Protein AF-A0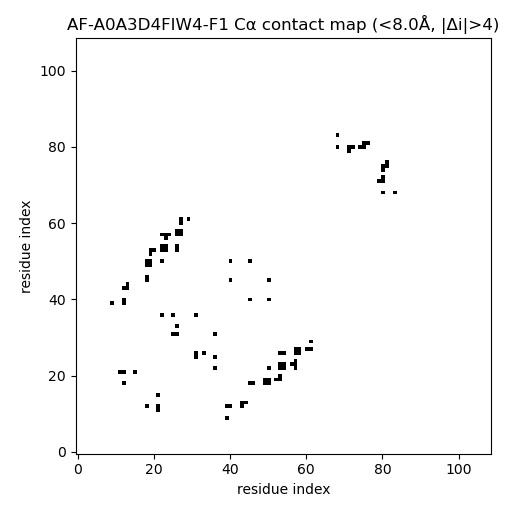A3D4FIW4-F1 (afdb_monomer)

Mean predicted aligned error: 13.71 Å

Sequence (109 aa):
EKFMKEKFNFNFLKENRNEFLTILILRLIPLIPFDVISYGAGFSKIKYKNFISATILGIIPGVVVFTNLGDKSLNFKSIEFLCAIGLLIALLLISLLLKKKTKYLIESD

Structure (mmCIF, N/CA/C/O backbone):
data_AF-A0A3D4FIW4-F1
#
_entry.id   AF-A0A3D4FIW4-F1
#
loop_
_atom_site.group_PDB
_atom_site.id
_atom_site.type_symbol
_atom_site.label_atom_id
_atom_site.label_alt_id
_atom_site.label_comp_id
_atom_site.label_asym_id
_atom_site.label_entity_id
_atom_site.label_seq_id
_atom_site.pdbx_PDB_ins_code
_atom_site.Cartn_x
_atom_site.Cartn_y
_atom_site.Cartn_z
_atom_site.occupancy
_atom_site.B_iso_or_equiv
_atom_site.auth_seq_id
_atom_site.auth_comp_id
_atom_site.auth_asym_id
_atom_site.auth_atom_id
_atom_site.pdbx_PDB_model_num
ATOM 1 N N . GLU A 1 1 ? -17.571 -11.025 -9.056 1.00 41.00 1 GLU A N 1
ATOM 2 C CA . GLU A 1 1 ? -17.793 -11.041 -7.587 1.00 41.00 1 GLU A CA 1
ATOM 3 C C . GLU A 1 1 ? -17.333 -12.314 -6.863 1.00 41.00 1 GLU A C 1
ATOM 5 O O . GLU A 1 1 ? -16.703 -12.191 -5.820 1.00 41.00 1 GLU A O 1
ATOM 10 N N . LYS A 1 2 ? -17.568 -13.530 -7.385 1.00 34.09 2 LYS A N 1
ATOM 11 C CA . LYS A 1 2 ? -17.216 -14.795 -6.693 1.00 34.09 2 LYS A CA 1
ATOM 12 C C . LYS A 1 2 ? -15.706 -14.985 -6.424 1.00 34.09 2 LYS A C 1
ATOM 14 O O . LYS A 1 2 ? -15.329 -15.396 -5.335 1.00 34.09 2 LYS A O 1
ATOM 19 N N . PHE A 1 3 ? -14.850 -14.551 -7.354 1.00 38.47 3 PHE A N 1
ATOM 20 C CA . PHE A 1 3 ? -13.380 -14.620 -7.237 1.00 38.47 3 PHE A CA 1
ATOM 21 C C . PHE A 1 3 ? -12.795 -13.721 -6.125 1.00 38.47 3 PHE A C 1
ATOM 23 O O . PHE A 1 3 ? -11.703 -13.970 -5.621 1.00 38.47 3 PHE A O 1
ATOM 30 N N . MET A 1 4 ? -13.532 -12.674 -5.728 1.00 41.47 4 MET A N 1
ATOM 31 C CA . MET A 1 4 ? -13.106 -11.698 -4.716 1.00 41.47 4 MET A CA 1
ATOM 32 C C . MET A 1 4 ? -13.330 -12.218 -3.291 1.00 41.47 4 MET A C 1
ATOM 34 O O . MET A 1 4 ? -12.509 -11.967 -2.419 1.00 41.47 4 MET A O 1
ATOM 38 N N . LYS A 1 5 ? -14.409 -12.978 -3.051 1.00 40.53 5 LYS A N 1
ATOM 39 C CA . LYS A 1 5 ? -14.722 -13.548 -1.727 1.00 40.53 5 LYS A CA 1
ATOM 40 C C . LYS A 1 5 ? -13.826 -14.731 -1.352 1.00 40.53 5 LYS A C 1
ATOM 42 O O . LYS A 1 5 ? -13.530 -14.916 -0.181 1.00 40.53 5 LYS A O 1
ATOM 47 N N . GLU A 1 6 ? -13.377 -15.511 -2.332 1.00 43.16 6 GLU A N 1
ATOM 48 C CA . GLU A 1 6 ? -12.641 -16.760 -2.087 1.00 43.16 6 GLU A CA 1
ATOM 49 C C . GLU A 1 6 ? -11.164 -16.534 -1.720 1.00 43.16 6 GLU A C 1
ATOM 51 O O . GLU A 1 6 ? -10.554 -17.326 -1.004 1.00 43.16 6 GLU A O 1
ATOM 56 N N . LYS A 1 7 ? -10.575 -15.417 -2.171 1.00 50.72 7 LYS A N 1
ATOM 57 C CA . LYS A 1 7 ? -9.164 -15.090 -1.909 1.00 50.72 7 LYS A CA 1
ATOM 58 C C . LYS A 1 7 ? -8.966 -14.203 -0.676 1.00 50.72 7 LYS A C 1
ATOM 60 O O . LYS A 1 7 ? -7.841 -14.109 -0.185 1.00 50.72 7 LYS A O 1
ATOM 65 N N . PHE A 1 8 ? -10.035 -13.570 -0.189 1.00 56.53 8 PHE A N 1
ATOM 66 C CA . PHE A 1 8 ? -9.990 -12.517 0.820 1.00 56.53 8 PHE A CA 1
ATOM 67 C C . PHE A 1 8 ? -10.774 -12.897 2.073 1.00 56.53 8 PHE A C 1
ATOM 69 O O . PHE A 1 8 ? -11.980 -12.681 2.180 1.00 56.53 8 PHE A O 1
ATOM 76 N N . ASN A 1 9 ? -10.071 -13.465 3.048 1.00 55.06 9 ASN A N 1
ATOM 77 C CA . ASN A 1 9 ? -10.659 -13.822 4.331 1.00 55.06 9 ASN A CA 1
ATOM 78 C C . ASN A 1 9 ? -10.724 -12.564 5.221 1.00 55.06 9 ASN A C 1
ATOM 80 O O . ASN A 1 9 ? -9.833 -12.314 6.029 1.00 55.06 9 ASN A O 1
ATOM 84 N N . PHE A 1 10 ? -11.758 -11.732 5.036 1.00 59.94 10 PHE A N 1
ATOM 85 C CA . PHE A 1 10 ? -11.969 -10.485 5.797 1.00 59.94 10 PHE A CA 1
ATOM 86 C C . PHE A 1 10 ? -12.051 -10.690 7.313 1.00 59.94 10 PHE A C 1
ATOM 88 O O . PHE A 1 10 ? -11.850 -9.739 8.065 1.00 59.94 10 PHE A O 1
ATOM 95 N N . ASN A 1 11 ? -12.273 -11.926 7.764 1.00 56.72 11 ASN A N 1
ATOM 96 C CA . ASN A 1 11 ? -12.171 -12.305 9.171 1.00 56.72 11 ASN A CA 1
ATOM 97 C C . ASN A 1 11 ? -10.804 -11.920 9.776 1.00 56.72 11 ASN A C 1
ATOM 99 O O . ASN A 1 11 ? -10.746 -11.505 10.930 1.00 56.72 11 ASN A O 1
ATOM 103 N N . PHE A 1 12 ? -9.732 -11.887 8.972 1.00 57.81 12 PHE A N 1
ATOM 104 C CA . PHE A 1 12 ? -8.410 -11.417 9.400 1.00 57.81 12 PHE A CA 1
ATOM 105 C C . PHE A 1 12 ? -8.403 -9.944 9.858 1.00 57.81 12 PHE A C 1
ATOM 107 O O . PHE A 1 12 ? -7.663 -9.592 10.772 1.00 57.81 12 PHE A O 1
ATOM 114 N N . LEU A 1 13 ? -9.244 -9.068 9.289 1.00 64.12 13 LEU A N 1
ATOM 115 C CA . LEU A 1 13 ? -9.347 -7.666 9.736 1.00 64.12 13 LEU A CA 1
ATOM 116 C C . LEU A 1 13 ? -9.985 -7.535 11.126 1.00 64.12 13 LEU A C 1
ATOM 118 O O . LEU A 1 13 ? -9.781 -6.531 11.806 1.00 64.12 13 LEU A O 1
ATOM 122 N N . LYS A 1 14 ? -10.771 -8.536 11.534 1.00 60.34 14 LYS A N 1
ATOM 123 C CA . LYS A 1 14 ? -11.531 -8.546 12.787 1.00 60.34 14 LYS A CA 1
ATOM 124 C C . LYS A 1 14 ? -10.752 -9.170 13.948 1.00 60.34 14 LYS A C 1
ATOM 126 O O . LYS A 1 14 ? -11.021 -8.836 15.097 1.00 60.34 14 LYS A O 1
ATOM 131 N N . GLU A 1 15 ? -9.811 -10.061 13.648 1.00 61.34 15 GLU A N 1
ATOM 132 C CA . GLU A 1 15 ? -9.192 -10.966 14.626 1.00 61.34 15 GLU A CA 1
ATOM 133 C C . GLU A 1 15 ? -7.780 -10.540 15.070 1.00 61.34 15 GLU A C 1
ATOM 135 O O . GLU A 1 15 ? -7.291 -10.960 16.118 1.00 61.34 15 GLU A O 1
ATOM 140 N N . ASN A 1 16 ? -7.123 -9.643 14.328 1.00 58.44 16 ASN A N 1
ATOM 141 C CA . ASN A 1 16 ? -5.763 -9.215 14.650 1.00 58.44 16 ASN A CA 1
ATOM 142 C C . ASN A 1 16 ? -5.705 -8.143 15.742 1.00 58.44 16 ASN A C 1
ATOM 144 O O . ASN A 1 16 ? -6.270 -7.059 15.616 1.00 58.44 16 ASN A O 1
ATOM 148 N N . ARG A 1 17 ? -4.886 -8.402 16.769 1.00 63.81 17 ARG A N 1
ATOM 149 C CA . ARG A 1 17 ? -4.607 -7.449 17.858 1.00 63.81 17 ARG A CA 1
ATOM 150 C C . ARG A 1 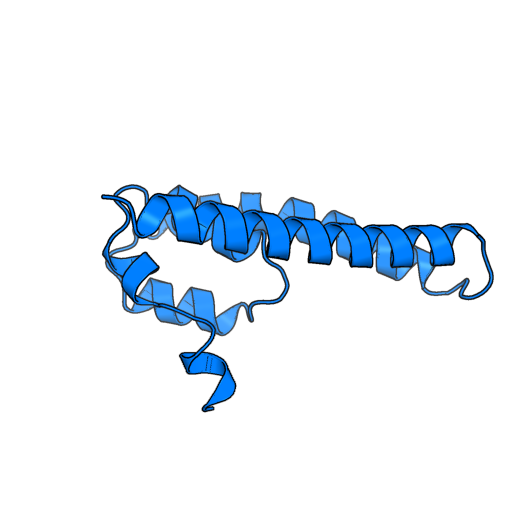17 ? -3.844 -6.197 17.400 1.00 63.81 17 ARG A C 1
ATOM 152 O O . ARG A 1 17 ? -3.891 -5.181 18.083 1.00 63.81 17 ARG A O 1
ATOM 159 N N . ASN A 1 18 ? -3.169 -6.259 16.246 1.00 78.62 18 ASN A N 1
ATOM 160 C CA . ASN A 1 18 ? -2.375 -5.165 15.684 1.00 78.62 18 ASN A CA 1
ATOM 161 C C . ASN A 1 18 ? -2.969 -4.665 14.358 1.00 78.62 18 ASN A C 1
ATOM 163 O O . ASN A 1 18 ? -2.587 -5.092 13.263 1.00 78.62 18 ASN A O 1
ATOM 167 N N . GLU A 1 19 ? -3.885 -3.707 14.474 1.00 82.56 19 GLU A N 1
ATOM 168 C CA . GLU A 1 19 ? -4.563 -3.030 13.361 1.00 82.56 19 GLU A CA 1
ATOM 169 C C . GLU A 1 19 ? -3.573 -2.434 12.340 1.00 82.56 19 GLU A C 1
ATOM 171 O O . GLU A 1 19 ? -3.773 -2.535 11.131 1.00 82.56 19 GLU A O 1
ATOM 176 N N . PHE A 1 20 ? -2.471 -1.850 12.828 1.00 85.44 20 PHE A N 1
ATOM 177 C CA . PHE A 1 20 ? -1.420 -1.252 12.001 1.00 85.44 20 PHE A CA 1
ATOM 178 C C . PHE A 1 20 ? -0.737 -2.287 11.094 1.00 85.44 20 PHE A C 1
ATOM 180 O O . PHE A 1 20 ? -0.689 -2.110 9.879 1.00 85.44 20 PHE A O 1
ATOM 187 N N . LEU A 1 21 ? -0.254 -3.394 11.670 1.00 82.38 21 LEU A N 1
ATOM 188 C CA . LEU A 1 21 ? 0.430 -4.453 10.916 1.00 82.38 21 LEU A CA 1
ATOM 189 C C . LEU A 1 21 ? -0.495 -5.097 9.883 1.00 82.38 21 LEU A C 1
ATOM 191 O O . LEU A 1 21 ? -0.067 -5.403 8.774 1.00 82.38 21 LEU A O 1
ATOM 195 N N . THR A 1 22 ? -1.771 -5.246 10.230 1.00 83.38 22 THR A N 1
ATOM 196 C CA . THR A 1 22 ? -2.789 -5.810 9.340 1.00 83.38 22 THR A CA 1
ATOM 197 C C . THR A 1 22 ? -2.923 -4.992 8.054 1.00 83.38 22 THR A C 1
ATOM 199 O O . THR A 1 22 ? -2.831 -5.540 6.955 1.00 83.38 22 THR A O 1
ATOM 202 N N . ILE A 1 23 ? -3.081 -3.670 8.177 1.00 85.56 23 ILE A N 1
ATOM 203 C CA . ILE A 1 23 ? -3.181 -2.773 7.019 1.00 85.56 23 ILE A CA 1
ATOM 204 C C . ILE A 1 23 ? -1.853 -2.694 6.263 1.00 85.56 23 ILE A C 1
ATOM 206 O O . ILE A 1 23 ? -1.859 -2.699 5.034 1.00 85.56 23 ILE A O 1
ATOM 210 N N . LEU A 1 24 ? -0.721 -2.679 6.971 1.00 84.38 24 LEU A N 1
ATOM 211 C CA . LEU A 1 24 ? 0.604 -2.625 6.355 1.00 84.38 24 LEU A CA 1
ATOM 212 C C . LEU A 1 24 ? 0.842 -3.835 5.436 1.00 84.38 24 LEU A C 1
ATOM 214 O O . LEU A 1 24 ? 1.217 -3.662 4.279 1.00 84.38 24 LEU A O 1
ATOM 218 N N . ILE A 1 25 ? 0.556 -5.051 5.915 1.00 80.50 25 ILE A N 1
ATOM 219 C CA . ILE A 1 25 ? 0.710 -6.288 5.132 1.00 80.50 25 ILE A CA 1
ATOM 220 C C . ILE A 1 25 ? -0.228 -6.286 3.920 1.00 80.50 25 ILE A C 1
ATOM 222 O O . ILE A 1 25 ? 0.192 -6.634 2.818 1.00 80.50 25 ILE A O 1
ATOM 226 N N . LEU A 1 26 ? -1.481 -5.857 4.100 1.00 79.81 26 LEU A N 1
ATOM 227 C CA . LEU A 1 26 ? -2.445 -5.753 3.001 1.00 79.81 26 LEU A CA 1
ATOM 228 C C . LEU A 1 26 ? -1.995 -4.768 1.917 1.00 79.81 26 LEU A C 1
ATOM 230 O O . LEU A 1 26 ? -2.222 -5.027 0.740 1.00 79.81 26 LEU A O 1
ATOM 234 N N . ARG A 1 27 ? -1.343 -3.664 2.298 1.00 84.62 27 ARG A N 1
ATOM 235 C CA . ARG A 1 27 ? -0.798 -2.660 1.369 1.00 84.62 27 ARG A CA 1
ATOM 236 C C . ARG A 1 27 ? 0.497 -3.118 0.692 1.00 84.62 27 ARG A C 1
ATOM 238 O O . ARG A 1 27 ? 0.727 -2.747 -0.453 1.00 84.62 27 ARG A O 1
ATOM 245 N N . LEU A 1 28 ? 1.295 -3.958 1.356 1.00 78.31 28 LEU A N 1
ATOM 246 C CA . LEU A 1 28 ? 2.483 -4.590 0.766 1.00 78.31 28 LEU A CA 1
ATOM 247 C C . LEU A 1 28 ? 2.144 -5.601 -0.334 1.00 78.31 28 LEU A C 1
ATOM 249 O O . LEU A 1 28 ? 3.020 -5.950 -1.122 1.00 78.31 28 LEU A O 1
ATOM 253 N N . ILE A 1 29 ? 0.904 -6.093 -0.385 1.00 74.50 29 ILE A N 1
ATOM 254 C CA . ILE A 1 29 ? 0.422 -6.968 -1.452 1.00 74.50 29 ILE A CA 1
ATOM 255 C C . ILE A 1 29 ? -0.284 -6.083 -2.495 1.00 74.50 29 ILE A C 1
ATOM 257 O O . ILE A 1 29 ? -1.477 -5.804 -2.368 1.00 74.50 29 ILE A O 1
ATOM 261 N N . PRO A 1 30 ? 0.403 -5.665 -3.572 1.00 65.19 30 PRO A N 1
ATOM 262 C CA . PRO A 1 30 ? -0.140 -4.703 -4.534 1.00 65.19 30 PRO A CA 1
ATOM 263 C C . PRO A 1 30 ? -1.277 -5.259 -5.399 1.00 65.19 30 PRO A C 1
ATOM 265 O O . PRO A 1 30 ? -1.934 -4.522 -6.123 1.00 65.19 30 PRO A O 1
ATOM 268 N N . LEU A 1 31 ? -1.510 -6.572 -5.349 1.00 65.00 31 LEU A N 1
ATOM 269 C CA . LEU A 1 31 ? -2.552 -7.263 -6.114 1.00 65.00 31 LEU A CA 1
ATOM 270 C C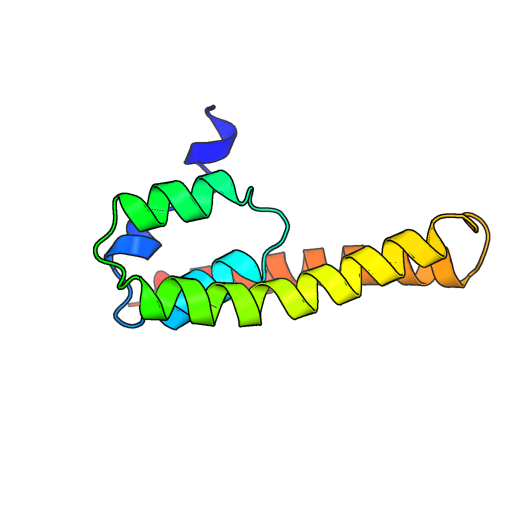 . LEU A 1 31 ? -3.968 -6.983 -5.590 1.00 65.00 31 LEU A C 1
ATOM 272 O O . LEU A 1 31 ? -4.945 -7.465 -6.162 1.00 65.00 31 LEU A O 1
ATOM 276 N N . ILE A 1 32 ? -4.078 -6.273 -4.470 1.00 69.62 32 ILE A N 1
ATOM 277 C CA . ILE A 1 32 ? -5.332 -6.018 -3.779 1.00 69.62 32 ILE A CA 1
ATOM 278 C C . ILE A 1 32 ? -5.797 -4.603 -4.131 1.00 69.62 32 ILE A C 1
ATOM 280 O O . ILE A 1 32 ? -5.059 -3.649 -3.877 1.00 69.62 32 ILE A O 1
ATOM 284 N N . PRO A 1 33 ? -7.024 -4.430 -4.653 1.00 77.50 33 PRO A N 1
ATOM 285 C CA . PRO A 1 33 ? -7.558 -3.106 -4.931 1.00 77.50 33 PRO A CA 1
ATOM 286 C C . PRO A 1 33 ? -7.634 -2.252 -3.662 1.00 77.50 33 PRO A C 1
ATOM 288 O O . PRO A 1 33 ? -8.103 -2.709 -2.613 1.00 77.50 33 PRO A O 1
ATOM 291 N N . PHE A 1 34 ? -7.213 -0.992 -3.773 1.00 81.25 34 PHE A N 1
ATOM 292 C CA . PHE A 1 34 ? -7.183 -0.054 -2.651 1.00 81.25 34 PHE A CA 1
ATOM 293 C C . PHE A 1 34 ? -8.557 0.124 -2.003 1.00 81.25 34 PHE A C 1
ATOM 295 O O . PHE A 1 34 ? -8.633 0.189 -0.774 1.00 81.25 34 PHE A O 1
ATOM 302 N N . ASP A 1 35 ? -9.615 0.133 -2.813 1.00 82.75 35 ASP A N 1
ATOM 303 C CA . ASP A 1 35 ? -10.999 0.317 -2.374 1.00 82.75 35 ASP A CA 1
ATOM 304 C C . ASP A 1 35 ? -11.437 -0.787 -1.418 1.00 82.75 35 ASP A C 1
ATOM 306 O O . ASP A 1 35 ? -12.027 -0.519 -0.376 1.00 82.75 35 ASP A O 1
ATOM 310 N N . VAL A 1 36 ? -11.073 -2.035 -1.717 1.00 81.88 36 VAL A N 1
ATOM 311 C CA . VAL A 1 36 ? -11.466 -3.201 -0.919 1.00 81.88 36 VAL A CA 1
ATOM 312 C C . VAL A 1 36 ? -10.891 -3.115 0.495 1.00 81.88 36 VAL A C 1
ATOM 314 O O . VAL A 1 36 ? -11.599 -3.363 1.472 1.00 81.88 36 VAL A O 1
ATOM 317 N N . ILE A 1 37 ? -9.619 -2.724 0.610 1.00 82.38 37 ILE A N 1
ATOM 318 C CA . ILE A 1 37 ? -8.945 -2.546 1.902 1.00 82.38 37 ILE A CA 1
ATOM 319 C C . ILE A 1 37 ? -9.578 -1.379 2.667 1.00 82.38 37 ILE A C 1
ATOM 321 O O . ILE A 1 37 ? -9.840 -1.502 3.861 1.00 82.38 37 ILE A O 1
ATOM 325 N N . SER A 1 38 ? -9.844 -0.261 1.990 1.00 86.50 38 SER A N 1
ATOM 326 C CA . SER A 1 38 ? -10.402 0.944 2.611 1.00 86.50 38 SER A CA 1
ATOM 327 C C . SER A 1 38 ? -11.840 0.735 3.100 1.00 86.50 38 SER A C 1
ATOM 329 O O . SER A 1 38 ? -12.150 1.091 4.235 1.00 86.50 38 SER A O 1
ATOM 331 N N . TYR A 1 39 ? -12.699 0.086 2.307 1.00 85.62 39 TYR A N 1
ATOM 332 C CA . TYR A 1 39 ? -14.055 -0.273 2.731 1.00 85.62 39 TYR A CA 1
ATOM 333 C C . TYR A 1 39 ? -14.035 -1.305 3.863 1.00 85.62 39 TYR A C 1
ATOM 335 O O . TYR A 1 39 ? -14.717 -1.120 4.869 1.00 85.62 39 TYR A O 1
ATOM 343 N N . GLY A 1 40 ? -13.210 -2.353 3.753 1.00 83.25 40 GLY A N 1
ATOM 344 C CA . GLY A 1 40 ? -13.062 -3.359 4.809 1.00 83.25 40 GLY A CA 1
ATOM 345 C C . GLY A 1 40 ? -12.586 -2.762 6.138 1.00 83.25 40 GLY A C 1
ATOM 346 O O . GLY A 1 40 ? -13.106 -3.115 7.197 1.00 83.25 40 GLY A O 1
ATOM 347 N N . ALA A 1 41 ? -11.645 -1.817 6.085 1.00 82.88 41 ALA A N 1
ATOM 348 C CA . ALA A 1 41 ? -11.178 -1.081 7.255 1.00 82.88 41 ALA A CA 1
ATOM 349 C C . ALA A 1 41 ? -12.264 -0.162 7.840 1.00 82.88 41 ALA A C 1
ATOM 351 O O . ALA A 1 41 ? -12.390 -0.100 9.059 1.00 82.88 41 ALA A O 1
ATOM 352 N N . GLY A 1 42 ? -13.075 0.488 6.995 1.00 83.75 42 GLY A N 1
ATOM 353 C CA . GLY A 1 42 ? -14.195 1.336 7.421 1.00 83.75 42 GLY A CA 1
ATOM 354 C C . GLY A 1 42 ? -15.330 0.574 8.116 1.00 83.75 42 GLY A C 1
ATOM 355 O O . GLY A 1 42 ? -15.963 1.111 9.020 1.00 83.75 42 GLY A O 1
ATOM 356 N N . PHE A 1 43 ? -15.548 -0.693 7.754 1.00 83.06 43 PHE A N 1
ATOM 357 C CA . PHE A 1 43 ? -16.479 -1.590 8.454 1.00 83.06 43 PHE A CA 1
A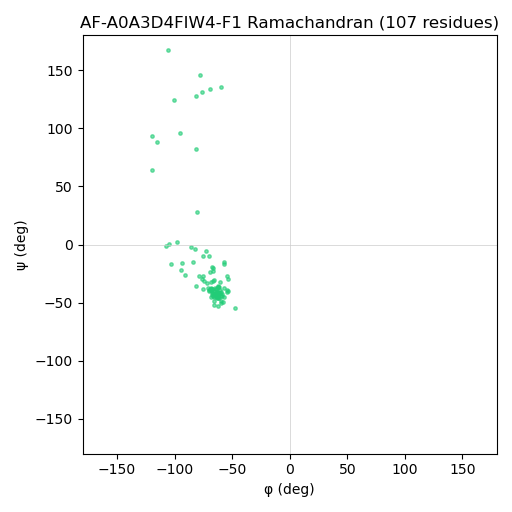TOM 358 C C . PHE A 1 43 ? -15.857 -2.307 9.670 1.00 83.06 43 PHE A C 1
ATOM 360 O O . PHE A 1 43 ? -16.551 -3.045 10.372 1.00 83.06 43 PHE A O 1
ATOM 367 N N . SER A 1 44 ? -14.565 -2.101 9.939 1.00 82.00 44 SER A N 1
ATOM 368 C CA . SER A 1 44 ? -13.834 -2.706 11.060 1.00 82.00 44 SER A CA 1
ATOM 369 C C . SER A 1 44 ? -13.570 -1.692 12.180 1.00 82.00 44 SER A C 1
ATOM 371 O O . SER A 1 44 ? -13.700 -0.486 12.001 1.00 82.00 44 SER A O 1
ATOM 373 N N . LYS A 1 45 ? -13.146 -2.162 13.360 1.00 80.69 45 LYS A N 1
ATOM 374 C CA . LYS A 1 45 ? -12.804 -1.297 14.511 1.00 80.69 45 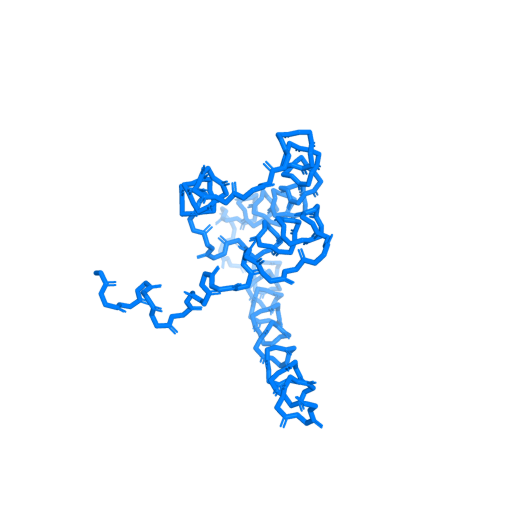LYS A CA 1
ATOM 375 C C . LYS A 1 45 ? -11.397 -0.674 14.423 1.00 80.69 45 LYS A C 1
ATOM 377 O O . LYS A 1 45 ? -10.784 -0.403 15.449 1.00 80.69 45 LYS A O 1
ATOM 382 N N . ILE A 1 46 ? -10.869 -0.464 13.219 1.00 83.81 46 ILE A N 1
ATOM 383 C CA . ILE A 1 46 ? -9.501 0.030 13.023 1.00 83.81 46 ILE A CA 1
ATOM 384 C C . ILE A 1 46 ? -9.438 1.530 13.321 1.00 83.81 46 ILE A C 1
ATOM 386 O O . ILE A 1 46 ? -10.219 2.323 12.794 1.00 83.81 46 ILE A O 1
ATOM 390 N N . LYS A 1 47 ? -8.465 1.953 14.133 1.00 87.44 47 LYS A N 1
ATOM 391 C CA . LYS A 1 47 ? -8.229 3.372 14.409 1.00 87.44 47 LYS A CA 1
ATOM 392 C C . LYS A 1 47 ? -7.694 4.077 13.166 1.00 87.44 47 LYS A C 1
ATOM 394 O O . LYS A 1 47 ? -6.711 3.650 12.561 1.00 87.44 47 LYS A O 1
ATOM 399 N N . TYR A 1 48 ? -8.260 5.243 12.868 1.00 87.88 48 TYR A N 1
ATOM 400 C CA . TYR A 1 48 ? -7.895 6.053 11.701 1.00 87.88 48 TYR A CA 1
ATOM 401 C C . TYR A 1 48 ? -6.390 6.372 11.629 1.00 87.88 48 TYR A C 1
ATOM 403 O O . TYR A 1 48 ? -5.774 6.287 10.570 1.00 87.88 48 TYR A O 1
ATOM 411 N N . LYS A 1 49 ? -5.766 6.660 12.782 1.00 88.75 49 LYS A N 1
ATOM 412 C CA . LYS A 1 49 ? -4.319 6.923 12.879 1.00 88.75 49 LYS A CA 1
ATOM 413 C C . LYS A 1 49 ? -3.474 5.725 12.436 1.00 88.75 49 LYS A C 1
ATOM 415 O O . LYS A 1 49 ? -2.504 5.915 11.711 1.00 88.75 49 LYS A O 1
ATOM 420 N N . ASN A 1 50 ? -3.865 4.514 12.839 1.00 88.00 50 ASN A N 1
ATOM 421 C CA . ASN A 1 50 ? -3.168 3.276 12.483 1.00 88.00 50 ASN A CA 1
ATOM 422 C C . ASN A 1 50 ? -3.321 2.968 10.991 1.00 88.00 50 ASN A C 1
ATOM 424 O O . ASN A 1 50 ? -2.366 2.546 10.348 1.00 88.00 50 ASN A O 1
ATOM 428 N N . PHE A 1 51 ? -4.509 3.214 10.434 1.00 88.56 51 PHE A N 1
ATOM 429 C CA . PHE A 1 51 ? -4.772 3.025 9.010 1.00 88.56 51 PHE A CA 1
ATOM 430 C C . PHE A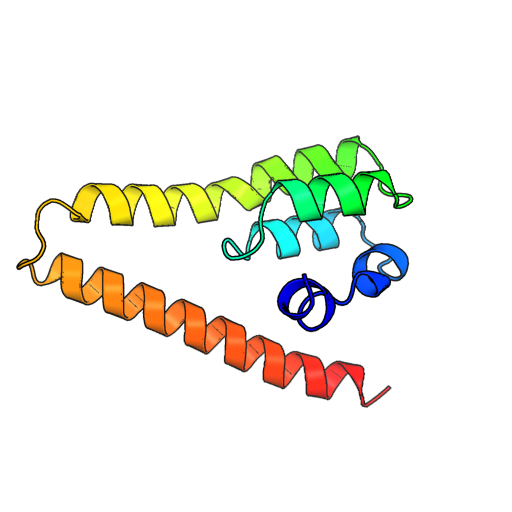 1 51 ? -3.924 3.955 8.133 1.00 88.56 51 PHE A C 1
ATOM 432 O O . PHE A 1 51 ? -3.328 3.499 7.154 1.00 88.56 51 PHE A O 1
ATOM 439 N N . ILE A 1 52 ? -3.841 5.243 8.487 1.00 90.81 52 ILE A N 1
ATOM 440 C CA . ILE A 1 52 ? -3.066 6.231 7.725 1.00 90.81 52 ILE A CA 1
ATOM 441 C C . ILE A 1 52 ? -1.573 5.909 7.782 1.00 90.81 52 ILE A C 1
ATOM 443 O O . ILE A 1 52 ? -0.939 5.812 6.733 1.00 90.81 52 ILE A O 1
ATOM 447 N N . SER A 1 53 ? -1.008 5.711 8.978 1.00 91.81 53 SER A N 1
ATOM 448 C CA . SER A 1 53 ? 0.430 5.455 9.118 1.00 91.81 53 SER A CA 1
ATOM 449 C C . SER A 1 53 ? 0.849 4.157 8.423 1.00 91.81 53 SER A C 1
ATOM 451 O O . SER A 1 53 ? 1.857 4.138 7.717 1.00 91.81 53 SER A O 1
ATOM 453 N N . ALA A 1 54 ? 0.043 3.097 8.544 1.00 89.44 54 ALA A N 1
ATOM 454 C CA . ALA A 1 54 ? 0.282 1.834 7.851 1.00 89.44 54 ALA A CA 1
ATOM 455 C C . ALA A 1 54 ? 0.178 1.979 6.328 1.00 89.44 54 ALA A C 1
ATOM 457 O O . ALA A 1 54 ? 0.952 1.371 5.595 1.00 89.44 54 ALA A O 1
ATOM 458 N N . THR A 1 55 ? -0.761 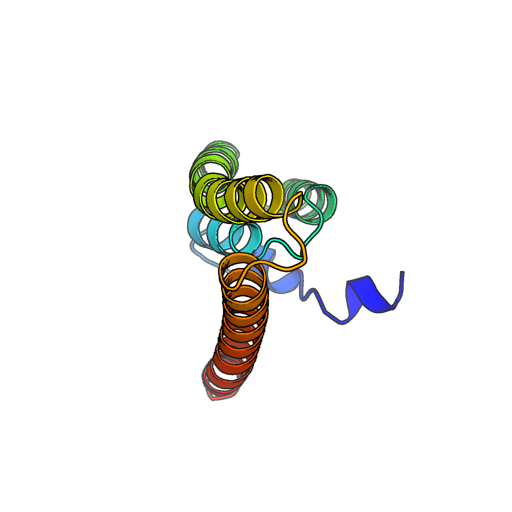2.794 5.843 1.00 89.00 55 THR A N 1
ATOM 459 C CA . THR A 1 55 ? -0.941 3.033 4.407 1.00 89.00 55 THR A CA 1
ATOM 460 C C . THR A 1 55 ? 0.229 3.813 3.819 1.00 89.00 55 THR A C 1
ATOM 462 O O . THR A 1 55 ? 0.751 3.407 2.785 1.00 89.00 55 THR A O 1
ATOM 465 N N . ILE A 1 56 ? 0.688 4.873 4.490 1.00 90.56 56 ILE A N 1
ATOM 466 C CA . ILE A 1 56 ? 1.852 5.651 4.043 1.00 90.56 56 ILE A CA 1
ATOM 467 C C . ILE A 1 56 ? 3.078 4.740 3.930 1.00 90.56 56 ILE A C 1
ATOM 469 O O . ILE A 1 56 ? 3.720 4.705 2.885 1.00 90.56 56 ILE A O 1
ATOM 473 N N . LEU A 1 57 ? 3.362 3.949 4.967 1.00 90.25 57 LEU A N 1
ATOM 474 C CA . LEU A 1 57 ? 4.516 3.049 4.967 1.00 90.25 57 LEU A CA 1
ATOM 475 C C . LEU A 1 57 ? 4.371 1.889 3.974 1.00 90.25 57 LEU A C 1
ATOM 477 O O . LEU A 1 57 ? 5.347 1.501 3.340 1.00 90.25 57 LEU A O 1
ATOM 481 N N . GLY A 1 58 ? 3.164 1.345 3.819 1.00 86.31 58 GLY A N 1
ATOM 482 C CA . GLY A 1 58 ? 2.914 0.196 2.954 1.00 86.31 58 GLY A CA 1
ATOM 483 C C . GLY A 1 58 ? 2.903 0.520 1.458 1.00 86.31 58 GLY A C 1
ATOM 484 O O . GLY A 1 58 ? 3.225 -0.348 0.652 1.00 86.31 58 GLY A O 1
ATOM 485 N N . ILE A 1 59 ? 2.573 1.758 1.071 1.00 88.94 59 ILE A N 1
ATOM 486 C CA . ILE A 1 59 ? 2.544 2.184 -0.339 1.00 88.94 59 ILE A CA 1
ATOM 487 C C . ILE A 1 59 ? 3.954 2.393 -0.902 1.00 88.94 59 ILE A C 1
ATOM 489 O O . ILE A 1 59 ? 4.197 2.036 -2.053 1.00 88.94 59 ILE A O 1
ATOM 493 N N . ILE A 1 60 ? 4.882 2.941 -0.106 1.00 89.44 60 ILE A N 1
ATOM 494 C CA . ILE A 1 60 ? 6.256 3.271 -0.532 1.00 89.44 60 ILE A CA 1
ATOM 495 C C . ILE A 1 60 ? 6.935 2.122 -1.302 1.00 89.44 60 ILE A C 1
ATOM 497 O O . ILE A 1 60 ? 7.353 2.354 -2.437 1.00 89.44 60 ILE A O 1
ATOM 501 N N . PRO A 1 61 ? 7.029 0.886 -0.769 1.00 82.38 61 PRO A N 1
ATOM 502 C CA . PRO A 1 61 ? 7.690 -0.205 -1.484 1.00 82.38 61 PRO A CA 1
ATOM 503 C C . PRO A 1 61 ? 6.974 -0.573 -2.790 1.00 82.38 61 PRO A C 1
ATOM 505 O O . PRO A 1 61 ? 7.636 -0.822 -3.794 1.00 82.38 61 PRO A O 1
ATOM 508 N N . GLY A 1 62 ? 5.636 -0.552 -2.808 1.00 80.12 62 GLY A N 1
ATOM 509 C CA . GLY A 1 62 ? 4.857 -0.801 -4.022 1.00 80.12 62 GLY A CA 1
ATOM 510 C C . GLY A 1 62 ? 5.143 0.237 -5.107 1.00 80.12 62 GLY A C 1
ATOM 511 O O . GLY A 1 62 ? 5.407 -0.125 -6.250 1.00 80.12 62 GLY A O 1
ATOM 512 N N . VAL A 1 63 ? 5.171 1.521 -4.740 1.00 84.88 63 VAL A N 1
ATOM 513 C CA . VAL A 1 63 ? 5.472 2.623 -5.666 1.00 84.88 63 VAL A CA 1
ATOM 514 C C . VAL A 1 63 ? 6.885 2.506 -6.226 1.00 84.88 63 VAL A C 1
ATOM 516 O O . VAL A 1 63 ? 7.059 2.639 -7.431 1.00 84.88 63 VAL A O 1
ATOM 519 N N . VAL A 1 64 ? 7.889 2.201 -5.400 1.00 85.19 64 VAL A N 1
ATOM 520 C CA . VAL A 1 64 ? 9.271 2.017 -5.880 1.00 85.19 64 VAL A CA 1
ATOM 521 C C . VAL A 1 64 ? 9.348 0.898 -6.923 1.00 85.19 64 VAL A C 1
ATOM 523 O O . VAL A 1 64 ? 9.970 1.075 -7.971 1.00 85.19 64 VAL A O 1
ATOM 526 N N . VAL A 1 65 ? 8.680 -0.231 -6.672 1.00 80.50 65 VAL A N 1
ATOM 527 C CA . VAL A 1 65 ? 8.651 -1.370 -7.601 1.00 80.50 65 VAL A CA 1
ATOM 528 C C . VAL A 1 65 ? 7.922 -1.012 -8.899 1.00 80.50 65 VAL A C 1
ATOM 530 O O . VAL A 1 65 ? 8.462 -1.249 -9.979 1.00 80.50 65 VAL A O 1
ATOM 533 N N . PHE A 1 66 ? 6.731 -0.411 -8.820 1.00 77.19 66 PHE A N 1
ATOM 534 C CA . PHE A 1 66 ? 5.939 -0.061 -10.005 1.00 77.19 66 PHE A CA 1
ATOM 535 C C . PHE A 1 66 ? 6.560 1.054 -10.843 1.00 77.19 66 PHE A C 1
ATOM 537 O O . PHE A 1 66 ? 6.530 0.967 -12.067 1.00 77.19 66 PHE A O 1
ATOM 544 N N . THR A 1 67 ? 7.146 2.073 -10.218 1.00 84.94 67 THR A N 1
ATOM 545 C CA . THR A 1 67 ? 7.803 3.171 -10.936 1.00 84.94 67 THR A CA 1
ATOM 546 C C . THR A 1 67 ? 9.054 2.680 -11.658 1.00 84.94 67 THR A C 1
ATOM 548 O O . THR A 1 67 ? 9.261 3.042 -12.809 1.00 84.94 67 THR A O 1
ATOM 551 N N . ASN A 1 68 ? 9.849 1.798 -11.040 1.00 79.19 68 ASN A N 1
ATOM 552 C CA . ASN A 1 68 ? 11.013 1.188 -11.693 1.00 79.19 68 ASN A CA 1
ATOM 553 C C . ASN A 1 68 ? 10.589 0.266 -12.857 1.00 79.19 68 ASN A C 1
ATOM 555 O O . ASN A 1 68 ? 11.144 0.339 -13.951 1.00 79.19 68 ASN A O 1
ATOM 559 N N . LEU A 1 69 ? 9.534 -0.536 -12.671 1.00 74.12 69 LEU A N 1
ATOM 560 C CA . LEU A 1 69 ? 8.925 -1.310 -13.763 1.00 74.12 69 LEU A CA 1
ATOM 561 C C . LEU A 1 69 ? 8.430 -0.418 -14.912 1.00 74.12 69 LEU A C 1
ATOM 563 O O . LEU A 1 69 ? 8.632 -0.757 -1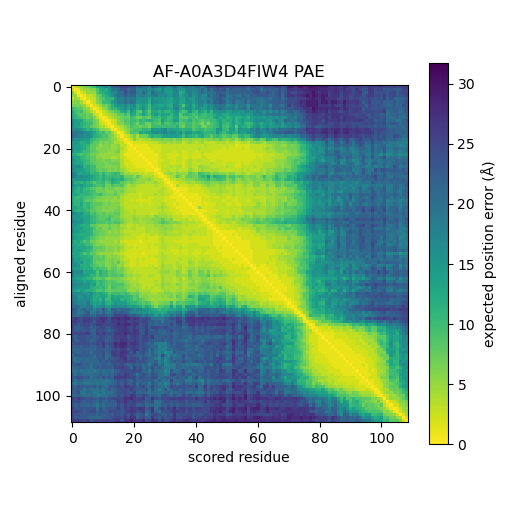6.075 1.00 74.12 69 LEU A O 1
ATOM 567 N N . GLY A 1 70 ? 7.793 0.712 -14.594 1.00 78.62 70 GLY A N 1
ATOM 568 C CA . GLY A 1 70 ? 7.316 1.689 -15.571 1.00 78.62 70 GLY A CA 1
ATOM 569 C C . GLY A 1 70 ? 8.453 2.361 -16.342 1.00 78.62 70 GLY A C 1
ATOM 570 O O . GLY A 1 70 ? 8.384 2.449 -17.564 1.00 78.62 70 GLY A O 1
ATOM 571 N N . ASP A 1 71 ? 9.523 2.755 -15.650 1.00 76.00 71 ASP A N 1
ATOM 572 C CA . ASP A 1 71 ? 10.726 3.358 -16.242 1.00 76.00 71 ASP A CA 1
ATOM 573 C C . ASP A 1 71 ? 11.410 2.409 -17.240 1.00 76.00 71 ASP A C 1
ATOM 575 O O . ASP A 1 71 ? 11.811 2.791 -18.341 1.00 76.00 71 ASP A O 1
ATOM 579 N N . LYS A 1 72 ? 11.440 1.114 -16.912 1.00 66.12 72 LYS A N 1
ATOM 580 C CA . LYS A 1 72 ? 11.983 0.067 -17.788 1.00 66.12 72 LYS A CA 1
ATOM 581 C C . LYS A 1 72 ? 10.997 -0.429 -18.853 1.00 66.12 72 LYS A C 1
ATOM 583 O O . LYS A 1 72 ? 11.395 -1.212 -19.715 1.00 66.12 72 LYS A O 1
ATOM 588 N N . SER A 1 73 ? 9.749 0.048 -18.850 1.00 66.00 73 SER A N 1
ATOM 589 C CA . SER A 1 73 ? 8.695 -0.388 -19.777 1.00 66.00 73 SER A CA 1
ATOM 590 C C . SER A 1 73 ? 8.985 0.011 -21.227 1.00 66.00 73 SER A C 1
ATOM 592 O O . SER A 1 73 ? 8.668 -0.733 -22.141 1.00 66.00 73 SER A O 1
ATOM 594 N N . LEU A 1 74 ? 9.664 1.136 -21.475 1.00 66.31 74 LEU A N 1
ATOM 595 C CA . LEU A 1 74 ? 9.931 1.613 -22.842 1.00 66.31 74 LEU A CA 1
ATOM 596 C C . LEU A 1 74 ? 11.039 0.830 -23.579 1.00 66.31 74 LEU A C 1
ATOM 598 O O . LEU A 1 74 ? 11.196 0.988 -24.788 1.00 66.31 74 LEU A O 1
ATOM 602 N N . ASN A 1 75 ? 11.783 -0.043 -22.885 1.00 61.56 75 ASN A N 1
ATOM 603 C CA . ASN A 1 75 ? 12.873 -0.851 -23.445 1.00 61.56 75 ASN A CA 1
ATOM 604 C C . ASN A 1 75 ? 12.605 -2.361 -23.296 1.00 61.56 75 ASN A C 1
ATOM 606 O O . ASN A 1 75 ? 13.367 -3.090 -22.660 1.00 61.56 75 ASN A O 1
ATOM 610 N N . PHE A 1 76 ? 11.548 -2.851 -23.952 1.00 56.94 76 PHE A N 1
ATOM 611 C CA . PHE A 1 76 ? 11.072 -4.246 -23.890 1.00 56.94 76 PHE A CA 1
ATOM 612 C C . PHE A 1 76 ? 12.105 -5.329 -24.279 1.00 56.94 76 PHE A C 1
ATOM 614 O O . PHE A 1 76 ? 11.883 -6.510 -24.024 1.00 56.94 76 PHE A O 1
ATOM 621 N N . LYS A 1 77 ? 13.218 -4.955 -24.929 1.00 59.31 77 LYS A N 1
ATOM 622 C CA . LYS A 1 77 ? 14.253 -5.877 -25.442 1.00 59.31 77 LYS A CA 1
ATOM 623 C C . LYS A 1 77 ? 15.566 -5.852 -24.645 1.00 59.31 77 LYS A C 1
ATOM 625 O O . LYS A 1 77 ? 16.492 -6.580 -24.994 1.00 59.31 77 LYS A O 1
ATOM 630 N N . SER A 1 78 ? 15.665 -5.011 -23.612 1.00 67.56 78 SER A N 1
ATOM 631 C CA . SER A 1 78 ? 16.859 -4.932 -22.764 1.00 67.56 78 SER A CA 1
ATOM 632 C C . SER A 1 78 ? 16.896 -6.089 -21.762 1.00 67.56 78 SER A C 1
ATOM 634 O O . SER A 1 78 ? 15.860 -6.510 -21.243 1.00 67.56 78 SER A O 1
ATOM 636 N N . ILE A 1 79 ? 18.102 -6.569 -21.440 1.00 72.06 79 ILE A N 1
ATOM 637 C CA . ILE A 1 79 ? 18.342 -7.579 -20.394 1.00 72.06 79 ILE A CA 1
ATOM 638 C C . ILE A 1 79 ? 17.734 -7.147 -19.042 1.00 72.06 79 ILE A C 1
ATOM 640 O O . ILE A 1 79 ? 17.303 -7.972 -18.241 1.00 72.06 79 ILE A O 1
ATOM 644 N N . GLU A 1 80 ? 17.620 -5.835 -18.830 1.00 73.25 80 GLU A N 1
ATOM 645 C CA . GLU A 1 80 ? 17.045 -5.196 -17.645 1.00 73.25 80 GLU A CA 1
ATOM 646 C C . GLU A 1 80 ? 15.533 -5.431 -17.519 1.00 73.25 80 GLU A C 1
ATOM 648 O O . GLU A 1 80 ? 15.040 -5.667 -16.418 1.00 73.25 80 GLU A O 1
ATOM 653 N N . PHE A 1 81 ? 14.800 -5.426 -18.638 1.00 72.00 81 PHE A N 1
ATOM 654 C CA . PHE A 1 81 ? 13.362 -5.711 -18.663 1.00 72.00 81 PHE A CA 1
ATOM 655 C C . PHE A 1 81 ? 13.091 -7.188 -18.350 1.00 72.00 81 PHE A C 1
ATOM 657 O O . PHE A 1 81 ? 12.179 -7.517 -17.589 1.00 72.00 81 PHE A O 1
ATOM 664 N N . LEU A 1 82 ? 13.946 -8.082 -18.860 1.00 80.00 82 LEU A N 1
ATOM 665 C CA . LEU A 1 82 ? 13.876 -9.511 -18.560 1.00 80.00 82 LEU A CA 1
ATOM 666 C C . LEU A 1 82 ? 14.186 -9.793 -17.078 1.00 80.00 82 LEU A C 1
ATOM 668 O O . LEU A 1 82 ? 13.485 -10.583 -16.443 1.00 80.00 82 LEU A O 1
ATOM 672 N N . CYS A 1 83 ? 15.164 -9.088 -16.498 1.00 79.94 83 CYS A N 1
ATOM 673 C CA . CYS A 1 83 ? 15.435 -9.119 -15.059 1.00 79.94 83 CYS A CA 1
ATOM 674 C C . CYS A 1 83 ? 14.257 -8.589 -14.228 1.00 79.94 83 CYS A C 1
ATOM 676 O O . CYS A 1 83 ? 13.922 -9.194 -13.211 1.00 79.94 83 CYS A O 1
ATOM 678 N N . ALA A 1 84 ? 13.599 -7.507 -14.656 1.00 72.81 84 ALA A N 1
ATOM 679 C CA . ALA A 1 84 ? 12.434 -6.952 -13.966 1.00 72.81 84 ALA A CA 1
ATOM 680 C C . ALA A 1 84 ? 11.242 -7.928 -13.962 1.00 72.81 84 ALA A C 1
ATOM 682 O O . ALA A 1 84 ? 10.610 -8.131 -12.924 1.00 72.81 84 ALA A O 1
ATOM 683 N N . ILE A 1 85 ? 10.985 -8.601 -15.089 1.00 82.31 85 ILE A N 1
ATOM 684 C CA . ILE A 1 85 ? 9.986 -9.678 -15.189 1.00 82.31 85 ILE A CA 1
ATOM 685 C C . ILE A 1 85 ? 10.355 -10.866 -14.296 1.00 82.31 85 ILE A C 1
ATOM 687 O O . ILE A 1 85 ? 9.498 -11.378 -13.574 1.00 82.31 85 ILE A O 1
ATOM 691 N N . GLY A 1 86 ? 11.626 -11.277 -14.292 1.00 88.81 86 GLY A N 1
ATOM 692 C CA . GLY A 1 86 ? 12.119 -12.341 -13.416 1.00 88.81 86 GLY A CA 1
ATOM 693 C C . GLY A 1 86 ? 11.926 -12.017 -11.931 1.00 88.81 86 GLY A C 1
ATOM 694 O O . GLY A 1 86 ? 11.430 -12.853 -11.177 1.00 88.81 86 GLY A O 1
ATOM 695 N N . LEU A 1 87 ? 12.232 -10.783 -11.523 1.00 84.38 87 LEU A N 1
ATOM 696 C CA . LEU A 1 87 ? 11.999 -10.272 -10.168 1.00 84.38 87 LEU A CA 1
ATOM 697 C C . LEU A 1 87 ? 10.515 -10.286 -9.792 1.00 84.38 87 LEU A C 1
ATOM 699 O O . LEU A 1 87 ? 10.164 -10.689 -8.684 1.00 84.38 87 LEU A O 1
ATOM 703 N N . LEU A 1 88 ? 9.639 -9.895 -10.718 1.00 77.12 88 LEU A N 1
ATOM 704 C CA . LEU A 1 88 ? 8.192 -9.893 -10.511 1.00 77.12 88 LEU A CA 1
ATOM 705 C C . LEU A 1 88 ? 7.660 -11.323 -10.304 1.00 77.12 88 LEU A C 1
ATOM 707 O O . LEU A 1 88 ? 6.892 -11.572 -9.372 1.00 77.12 88 LEU A O 1
ATOM 711 N N . ILE A 1 89 ? 8.128 -12.283 -11.106 1.00 88.56 89 ILE A N 1
ATOM 712 C CA . ILE A 1 89 ? 7.793 -13.709 -10.962 1.00 88.56 89 ILE A CA 1
ATOM 713 C C . ILE A 1 89 ? 8.338 -14.272 -9.640 1.00 88.56 89 ILE A C 1
ATOM 715 O O . ILE A 1 89 ? 7.623 -14.988 -8.936 1.00 88.56 89 ILE A O 1
ATOM 719 N N . ALA A 1 90 ? 9.570 -13.922 -9.263 1.00 86.25 90 ALA A N 1
ATOM 720 C CA . ALA A 1 90 ? 10.176 -14.348 -8.004 1.00 86.25 90 ALA A CA 1
ATOM 721 C C . ALA A 1 90 ? 9.405 -13.812 -6.789 1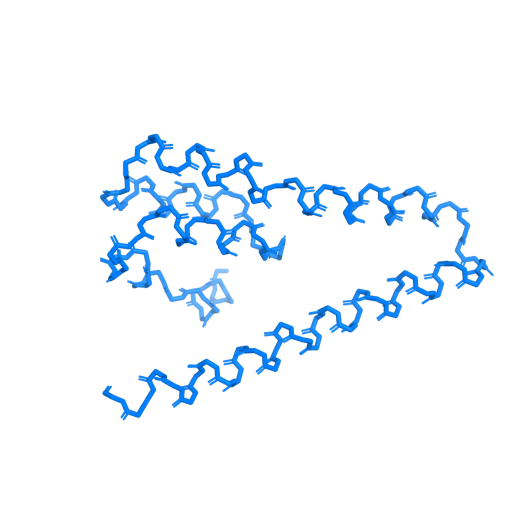.00 86.25 90 ALA A C 1
ATOM 723 O O . ALA A 1 90 ? 9.142 -14.564 -5.851 1.00 86.25 90 ALA A O 1
ATOM 724 N N . LEU A 1 91 ? 8.971 -12.549 -6.828 1.00 77.50 91 LEU A N 1
ATOM 725 C CA . LEU A 1 91 ? 8.145 -11.943 -5.784 1.00 77.50 91 LEU A CA 1
ATOM 726 C C . LEU A 1 91 ? 6.789 -12.657 -5.658 1.00 77.50 91 LEU A C 1
ATOM 728 O O . LEU A 1 91 ? 6.328 -12.929 -4.546 1.00 77.50 91 LEU A O 1
ATOM 732 N N . LEU A 1 92 ? 6.177 -13.021 -6.790 1.00 80.56 92 LEU A N 1
ATOM 733 C CA . LEU A 1 92 ? 4.932 -13.788 -6.824 1.00 80.56 92 LEU A CA 1
ATOM 734 C C . LEU A 1 92 ? 5.115 -15.179 -6.194 1.00 80.56 92 LEU A C 1
ATOM 736 O O . LEU A 1 92 ? 4.304 -15.597 -5.366 1.00 80.56 92 LEU A O 1
ATOM 740 N N . LEU A 1 93 ? 6.201 -15.875 -6.540 1.00 85.19 93 LEU A N 1
ATOM 741 C CA . LEU A 1 93 ? 6.545 -17.184 -5.983 1.00 85.19 93 LEU A CA 1
ATOM 742 C C . LEU A 1 93 ? 6.836 -17.104 -4.483 1.00 85.19 93 LEU A C 1
ATOM 744 O O . LEU A 1 93 ? 6.284 -17.899 -3.726 1.00 85.19 93 LEU A O 1
ATOM 748 N N . ILE A 1 94 ? 7.619 -16.119 -4.031 1.00 84.12 94 ILE A N 1
ATOM 749 C CA . ILE A 1 94 ? 7.869 -15.869 -2.603 1.00 84.12 94 ILE A CA 1
ATOM 750 C C . ILE A 1 94 ? 6.548 -15.650 -1.861 1.00 84.12 94 ILE A C 1
ATOM 752 O O . ILE A 1 94 ? 6.325 -16.247 -0.810 1.00 84.12 94 ILE A O 1
ATOM 756 N N . SER A 1 95 ? 5.642 -14.849 -2.424 1.00 72.69 95 SER A N 1
ATOM 757 C CA . SER A 1 95 ? 4.346 -14.556 -1.811 1.00 72.69 95 SER A CA 1
ATOM 758 C C . SER A 1 95 ? 3.472 -15.814 -1.695 1.00 72.69 95 SER A C 1
ATOM 760 O O . SER A 1 95 ? 2.833 -16.042 -0.666 1.00 72.69 95 SER A O 1
ATOM 762 N N . LEU A 1 96 ? 3.501 -16.694 -2.702 1.00 79.25 96 LEU A N 1
ATOM 763 C CA . LEU A 1 96 ? 2.801 -17.984 -2.673 1.00 79.25 96 LEU A CA 1
ATOM 764 C C . LEU A 1 96 ? 3.434 -18.985 -1.697 1.00 79.25 96 LEU A C 1
ATOM 766 O O . LEU A 1 96 ? 2.710 -19.703 -1.003 1.00 79.25 96 LEU A O 1
ATOM 770 N N . LEU A 1 97 ? 4.764 -19.028 -1.610 1.00 78.19 97 LEU A N 1
ATOM 771 C CA . LEU A 1 97 ? 5.484 -19.890 -0.672 1.00 78.19 97 LEU A CA 1
ATOM 772 C C . LEU A 1 97 ? 5.257 -19.452 0.775 1.00 78.19 97 LEU A C 1
ATOM 774 O O . LEU A 1 97 ? 4.988 -20.296 1.631 1.00 78.19 97 LEU A O 1
ATOM 778 N N . LEU A 1 98 ? 5.275 -18.143 1.039 1.00 73.88 98 LEU A N 1
ATOM 779 C CA . LEU A 1 98 ? 4.910 -17.589 2.340 1.00 73.88 98 LEU A CA 1
ATOM 780 C C . LEU A 1 98 ? 3.453 -17.915 2.663 1.00 73.88 98 LEU A C 1
ATOM 782 O O . LEU A 1 98 ? 3.201 -18.466 3.725 1.00 73.88 98 LEU A O 1
ATOM 786 N N . LYS A 1 99 ? 2.511 -17.743 1.723 1.00 65.31 99 LYS A N 1
ATOM 787 C CA . LYS A 1 99 ? 1.110 -18.159 1.919 1.00 65.31 99 LYS A CA 1
ATOM 788 C C . LYS A 1 99 ? 0.987 -19.640 2.305 1.00 65.31 99 LYS A C 1
ATOM 790 O O . LYS A 1 99 ? 0.187 -19.980 3.176 1.00 65.31 99 LYS A O 1
ATOM 795 N N . LYS A 1 100 ? 1.778 -20.523 1.686 1.00 59.22 100 LYS A N 1
ATOM 796 C CA . LYS A 1 100 ? 1.772 -21.965 1.983 1.00 59.22 100 LYS A CA 1
ATOM 797 C C . LYS A 1 100 ? 2.363 -22.271 3.365 1.00 59.22 100 LYS A C 1
ATOM 799 O O . LYS A 1 100 ? 1.806 -23.094 4.085 1.00 59.22 100 LYS A O 1
ATOM 804 N N . LYS A 1 101 ? 3.437 -21.577 3.755 1.00 56.06 101 LYS A N 1
ATOM 805 C CA . LYS A 1 101 ? 4.076 -21.726 5.072 1.00 56.06 101 LYS A CA 1
ATOM 806 C C . LYS A 1 101 ? 3.211 -21.149 6.200 1.00 56.06 101 LYS A C 1
ATOM 808 O O . LYS A 1 101 ? 3.117 -21.747 7.264 1.00 56.06 101 LYS A O 1
ATOM 813 N N . THR A 1 102 ? 2.522 -20.039 5.948 1.00 50.22 102 THR A N 1
ATOM 814 C CA . THR A 1 102 ? 1.607 -19.405 6.904 1.00 50.22 102 THR A CA 1
ATOM 815 C C . THR A 1 102 ? 0.325 -20.222 7.090 1.00 50.22 102 THR A C 1
ATOM 817 O O . THR A 1 102 ? -0.166 -20.297 8.206 1.00 50.22 102 THR A O 1
ATOM 820 N N . LYS A 1 103 ? -0.174 -20.923 6.057 1.00 46.81 103 LYS A N 1
ATOM 821 C CA . LYS A 1 103 ? -1.303 -21.862 6.212 1.00 46.81 103 LYS A CA 1
ATOM 822 C C . LYS A 1 103 ? -0.971 -23.033 7.152 1.00 46.81 103 LYS A C 1
ATOM 824 O O . LYS A 1 103 ? -1.823 -23.438 7.924 1.00 46.81 103 LYS A O 1
ATOM 829 N N . TYR A 1 104 ? 0.271 -23.523 7.139 1.00 49.31 104 TYR A N 1
ATOM 830 C CA . TYR A 1 104 ? 0.718 -24.576 8.062 1.00 49.31 104 TYR A CA 1
ATOM 831 C C . TYR A 1 104 ? 0.803 -24.112 9.524 1.00 49.31 104 TYR A C 1
ATOM 833 O O . TYR A 1 104 ? 0.553 -24.901 10.424 1.00 49.31 104 TYR A O 1
ATOM 841 N N . LEU A 1 105 ? 1.126 -22.841 9.769 1.00 46.97 105 LEU A N 1
ATOM 842 C CA . LEU A 1 105 ? 1.244 -22.287 11.125 1.00 46.97 105 LEU A CA 1
ATOM 843 C C . LEU A 1 105 ? -0.097 -21.838 11.726 1.00 46.97 105 LEU A C 1
ATOM 845 O O . LEU A 1 105 ? -0.160 -21.606 12.921 1.00 46.97 105 LEU A O 1
ATOM 849 N N . ILE A 1 106 ? -1.148 -21.697 10.913 1.00 51.00 106 ILE A N 1
ATOM 850 C CA . ILE A 1 106 ? -2.493 -21.297 11.364 1.00 51.00 106 ILE A CA 1
ATOM 851 C C . ILE A 1 106 ? -3.393 -22.521 11.625 1.00 51.00 106 ILE A C 1
ATOM 853 O O . ILE A 1 106 ? -4.360 -22.414 12.360 1.00 51.00 106 ILE A O 1
ATOM 857 N N . GLU A 1 107 ? -3.089 -23.681 11.036 1.00 48.91 107 GLU A N 1
ATOM 858 C CA . GLU A 1 107 ? -3.890 -24.913 11.177 1.00 48.91 107 GLU A CA 1
ATOM 859 C C . GLU A 1 107 ? -3.327 -25.888 12.237 1.00 48.91 107 GLU A C 1
ATOM 861 O O . GLU A 1 107 ? -3.845 -26.989 12.398 1.00 48.91 107 GLU A O 1
ATOM 866 N N . SER A 1 108 ? -2.238 -25.510 12.920 1.00 43.59 108 SER A N 1
ATOM 867 C CA . SER A 1 108 ? -1.567 -26.335 13.942 1.00 43.59 108 SER A CA 1
ATOM 868 C C . SER A 1 108 ? -1.822 -25.875 15.385 1.00 43.59 108 SER A C 1
ATOM 870 O O . SER A 1 108 ? -1.283 -26.505 16.291 1.00 43.59 108 SER A O 1
ATOM 872 N N . ASP A 1 109 ? -2.613 -24.815 15.590 1.00 38.28 109 ASP A N 1
ATOM 873 C CA . ASP A 1 109 ? -3.011 -24.282 16.904 1.00 38.28 109 ASP A CA 1
ATOM 874 C C . ASP A 1 109 ? -4.538 -24.120 16.992 1.00 38.28 109 ASP A C 1
ATOM 876 O O . ASP A 1 109 ? -5.121 -23.502 16.068 1.00 38.28 109 ASP A O 1
#

pLDDT: mean 72.84, std 14.92, range [34.09, 91.81]

Foldseek 3Di:
DVVVPVVDPLVLCAPDPQNLVSLLVVLLPVVDDPVVSVVSNVPYPRDPVSNVVSNVNNPVVVCVLVVLLVVCVVPCPDPVNVVSVVVVVVVVVVVVVVVVVVVVVVVPD

Solvent-accessible surface area (backbone atoms only — not comparable to full-atom values): 6300 Å² total; per-residue (Å²): 114,74,77,59,60,77,76,48,69,65,64,59,73,74,70,52,93,51,58,35,60,55,45,21,56,54,40,61,40,76,91,53,62,67,64,61,56,53,53,53,43,70,78,38,95,55,54,68,69,38,51,50,56,18,44,59,63,15,42,51,64,50,49,55,53,51,50,52,52,56,69,42,54,84,43,80,83,41,74,66,34,55,50,52,52,49,50,52,53,50,52,53,49,50,53,51,52,48,53,55,54,51,52,58,68,60,75,72,110

Radius of gyration: 16.28 Å; Cα contacts (8 Å, |Δi|>4): 55; chains: 1; bounding box: 36×33×43 Å

Secondary structure (DSSP, 8-state):
-HHHHHH--THHHHH-S-HHHHHHHHHH-TTS-HHHHHHHHHTTT--HHHHHHHHHHHHHHHHHHHHHHHHGGG-TTSHHHHHHHHHHHHHHHHHHHHHHHHHHHHS--